Protein AF-A4BQC8-F1 (afdb_monomer_lite)

Radius of gyration: 14.77 Å; chains: 1; bounding box: 42×26×36 Å

Organism: NCBI:txid314278

Structure (mmCIF, N/CA/C/O backbone):
data_AF-A4BQC8-F1
#
_entry.id   AF-A4BQC8-F1
#
loop_
_atom_site.group_PDB
_atom_site.id
_atom_site.type_symbol
_atom_site.label_atom_id
_atom_site.label_alt_id
_atom_site.label_comp_id
_atom_site.label_asym_id
_atom_site.label_entity_id
_atom_site.label_seq_id
_atom_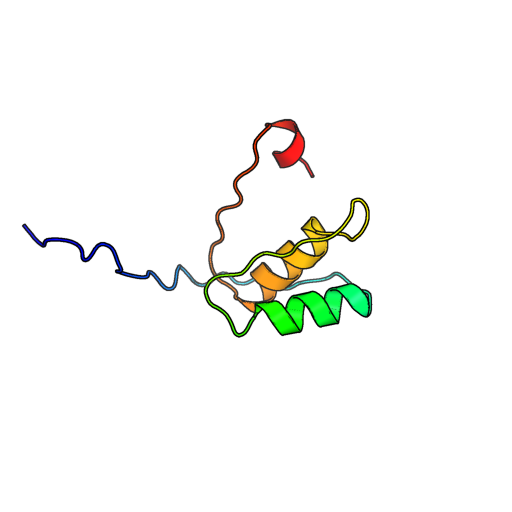site.pdbx_PDB_ins_code
_atom_site.Cartn_x
_atom_site.Cartn_y
_atom_site.Cartn_z
_atom_site.occupancy
_atom_site.B_iso_or_equiv
_atom_site.auth_seq_id
_atom_site.auth_comp_id
_atom_site.auth_asym_id
_atom_site.auth_atom_id
_atom_site.pdbx_PDB_model_num
ATOM 1 N N . MET A 1 1 ? 29.764 -11.843 -20.322 1.00 50.38 1 MET A N 1
ATOM 2 C CA . MET A 1 1 ? 29.423 -11.181 -19.051 1.00 50.38 1 MET A CA 1
ATOM 3 C C . MET A 1 1 ? 28.414 -10.124 -19.439 1.00 50.38 1 MET A C 1
ATOM 5 O O . MET A 1 1 ? 28.821 -9.152 -20.055 1.00 50.38 1 MET A O 1
ATOM 9 N N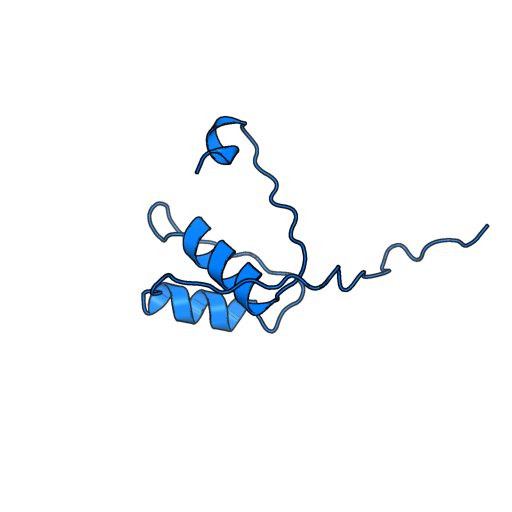 . GLU A 1 2 ? 27.121 -10.415 -19.295 1.00 57.97 2 GLU A N 1
ATOM 10 C CA . GLU A 1 2 ? 26.072 -9.440 -19.620 1.00 57.97 2 GLU A CA 1
ATOM 11 C C . GLU A 1 2 ? 26.131 -8.314 -18.592 1.00 57.97 2 GLU A C 1
ATOM 13 O O . GLU A 1 2 ? 26.079 -8.549 -17.385 1.00 57.97 2 GLU A O 1
ATOM 18 N N . GLU A 1 3 ? 26.334 -7.104 -19.092 1.00 62.31 3 GLU A N 1
ATOM 19 C CA . GLU A 1 3 ? 26.276 -5.868 -18.330 1.00 62.31 3 GLU A CA 1
ATOM 20 C C . GLU A 1 3 ? 24.790 -5.583 -18.084 1.00 62.31 3 GLU A C 1
ATOM 22 O O . GLU A 1 3 ? 24.058 -5.268 -19.019 1.00 62.31 3 GLU A O 1
ATOM 27 N N . GLN A 1 4 ? 24.318 -5.813 -16.854 1.00 60.25 4 GLN A N 1
ATOM 28 C CA . GLN A 1 4 ? 22.943 -5.486 -16.472 1.00 60.25 4 GLN A CA 1
ATOM 29 C C . GLN A 1 4 ? 22.762 -3.973 -16.566 1.00 60.25 4 GLN A C 1
ATOM 31 O O . GLN A 1 4 ? 23.521 -3.216 -15.953 1.00 60.25 4 GLN A O 1
ATOM 36 N N . ASP A 1 5 ? 21.768 -3.545 -17.343 1.00 72.00 5 ASP A N 1
ATOM 37 C CA . ASP A 1 5 ? 21.371 -2.145 -17.419 1.00 72.00 5 ASP A CA 1
ATOM 38 C C . ASP A 1 5 ? 20.969 -1.685 -16.003 1.00 72.00 5 ASP A C 1
ATOM 40 O O . ASP A 1 5 ? 20.082 -2.289 -15.395 1.00 72.00 5 ASP A O 1
ATOM 44 N N . PRO A 1 6 ? 21.585 -0.631 -15.436 1.00 70.31 6 PRO A N 1
ATOM 45 C CA . PRO A 1 6 ? 21.220 -0.108 -14.117 1.00 70.31 6 PRO A CA 1
ATOM 46 C C . PRO A 1 6 ? 19.757 0.364 -14.020 1.00 70.31 6 PRO A C 1
ATOM 48 O O . PRO A 1 6 ? 19.280 0.656 -12.920 1.00 70.31 6 PRO A O 1
ATOM 51 N N . HIS A 1 7 ? 19.041 0.448 -15.144 1.00 74.69 7 HIS A N 1
ATOM 52 C CA . HIS A 1 7 ? 17.621 0.771 -15.225 1.00 74.69 7 HIS A CA 1
ATOM 53 C C . HIS A 1 7 ? 16.723 -0.429 -15.546 1.00 74.69 7 HIS A C 1
ATOM 55 O O . HIS A 1 7 ? 15.519 -0.242 -15.734 1.00 74.69 7 HIS A O 1
ATOM 61 N N . GLU A 1 8 ? 17.264 -1.649 -15.570 1.00 80.75 8 GLU A N 1
ATOM 62 C CA . GLU A 1 8 ? 16.474 -2.860 -15.766 1.00 80.75 8 GLU A CA 1
ATOM 63 C C . GLU A 1 8 ? 15.422 -2.995 -14.655 1.00 80.75 8 GLU A C 1
ATOM 65 O O . GLU A 1 8 ? 15.709 -2.959 -13.453 1.00 80.75 8 GLU A O 1
ATOM 70 N N . ARG A 1 9 ? 14.160 -3.119 -15.068 1.00 80.81 9 ARG A N 1
ATOM 71 C CA . ARG A 1 9 ? 13.022 -3.294 -14.166 1.00 80.81 9 ARG A CA 1
ATOM 72 C C . ARG A 1 9 ? 12.577 -4.743 -14.219 1.00 80.81 9 ARG A C 1
ATOM 74 O O . ARG A 1 9 ? 12.473 -5.332 -15.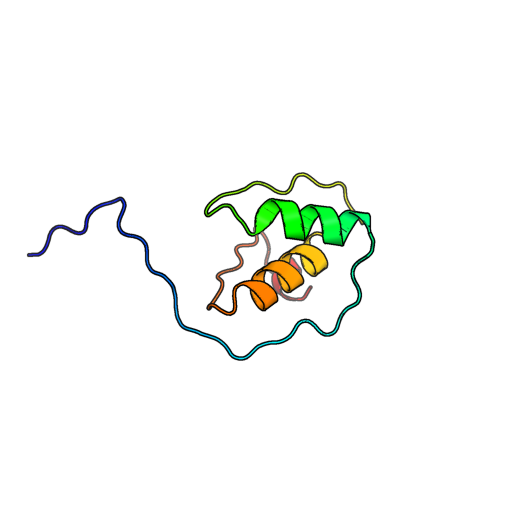288 1.00 80.81 9 ARG A O 1
ATOM 81 N N . VAL A 1 10 ? 12.263 -5.286 -13.050 1.00 84.69 10 VAL A N 1
ATOM 82 C CA . VAL A 1 10 ? 11.689 -6.623 -12.913 1.00 84.69 10 VAL A CA 1
ATOM 83 C C . VAL A 1 10 ? 10.220 -6.464 -12.546 1.00 84.69 10 VAL A C 1
ATOM 85 O O . VAL A 1 10 ? 9.914 -5.827 -11.538 1.00 84.69 10 VAL A O 1
ATOM 88 N N . ASP A 1 11 ? 9.322 -7.073 -13.320 1.00 87.12 11 ASP A N 1
ATOM 89 C CA . ASP A 1 11 ? 7.871 -7.031 -13.062 1.00 87.12 11 ASP A CA 1
ATOM 90 C C . ASP A 1 11 ? 7.472 -7.750 -11.761 1.00 87.12 11 ASP A C 1
ATOM 92 O O . ASP A 1 11 ? 6.361 -7.597 -11.257 1.00 87.12 11 ASP A O 1
ATOM 96 N N . GLY A 1 12 ? 8.395 -8.521 -11.184 1.00 91.50 12 GLY A N 1
ATOM 97 C CA . GLY A 1 12 ? 8.151 -9.349 -10.014 1.00 91.50 12 GLY A CA 1
ATOM 98 C C . GLY A 1 12 ? 7.467 -10.669 -10.368 1.00 91.50 12 GLY A C 1
ATOM 99 O O . GLY A 1 12 ? 7.263 -11.027 -11.526 1.00 91.50 12 GLY A O 1
ATOM 100 N N . LYS A 1 13 ? 7.158 -11.447 -9.336 1.00 96.19 13 LYS A N 1
ATOM 101 C CA . LYS A 1 13 ? 6.445 -12.720 -9.427 1.00 96.19 13 LYS A CA 1
ATOM 102 C C . LYS A 1 13 ? 4.989 -12.487 -9.033 1.00 96.19 13 LYS A C 1
ATOM 104 O O . LYS A 1 13 ? 4.772 -11.934 -7.949 1.00 96.19 13 LYS A O 1
ATOM 109 N N . PRO A 1 14 ? 4.017 -12.928 -9.849 1.00 97.19 14 PRO A N 1
ATOM 110 C CA . PRO A 1 14 ? 2.613 -12.873 -9.480 1.00 97.19 14 PRO A CA 1
ATOM 111 C C . PRO A 1 14 ? 2.357 -13.570 -8.142 1.00 97.19 14 PRO A C 1
ATOM 113 O O . PRO A 1 14 ? 2.927 -14.629 -7.866 1.00 97.19 14 PRO A O 1
ATOM 116 N N . VAL A 1 15 ? 1.492 -12.982 -7.322 1.00 97.06 15 VAL A N 1
ATOM 117 C CA . VAL A 1 15 ? 1.013 -13.567 -6.067 1.00 97.06 15 VAL A CA 1
ATOM 118 C C . VAL A 1 15 ? -0.509 -13.519 -6.029 1.00 97.06 15 VAL A C 1
ATOM 120 O O . VAL A 1 15 ? -1.116 -12.504 -6.370 1.00 97.06 15 VAL A O 1
ATOM 123 N N . ASP A 1 16 ? -1.121 -14.627 -5.618 1.00 97.12 16 ASP A N 1
ATOM 124 C CA . ASP A 1 16 ? -2.570 -14.728 -5.464 1.00 97.12 16 ASP A CA 1
ATOM 125 C C . ASP A 1 16 ? -2.977 -14.188 -4.091 1.00 97.12 16 ASP A C 1
ATOM 127 O O . ASP A 1 16 ? -2.847 -14.860 -3.067 1.00 97.12 16 ASP A O 1
ATOM 131 N N . VAL A 1 17 ? -3.356 -12.912 -4.063 1.00 96.38 17 VAL A N 1
ATOM 132 C CA . VAL A 1 17 ? -3.730 -12.186 -2.849 1.00 96.38 17 VAL A CA 1
ATOM 133 C C . VAL A 1 17 ? -4.903 -11.255 -3.127 1.00 96.38 17 VAL A C 1
ATOM 135 O O . VAL A 1 17 ? -5.011 -10.643 -4.195 1.00 96.38 17 VAL A O 1
ATOM 138 N N . GLU A 1 18 ? -5.748 -11.095 -2.115 1.00 97.06 18 GLU A N 1
ATOM 139 C CA . GLU A 1 18 ? -6.869 -10.164 -2.119 1.00 97.06 18 GLU A CA 1
ATOM 140 C C . GLU A 1 18 ? -6.833 -9.281 -0.873 1.00 97.06 18 GLU A C 1
ATOM 142 O O . GLU A 1 18 ? -6.427 -9.703 0.213 1.00 97.06 18 GLU A O 1
ATOM 147 N N . PHE A 1 19 ? -7.267 -8.031 -1.025 1.00 97.62 19 PHE A N 1
ATOM 148 C CA . PHE A 1 19 ? -7.437 -7.131 0.106 1.00 97.62 19 PHE A CA 1
ATOM 149 C C . PHE A 1 19 ? -8.833 -7.319 0.696 1.00 97.62 19 PHE A C 1
ATOM 151 O O . PHE A 1 19 ? -9.826 -6.984 0.059 1.00 97.62 19 PHE A O 1
ATOM 158 N N . VAL A 1 20 ? -8.900 -7.823 1.928 1.00 96.94 20 VAL A N 1
ATOM 159 C CA . VAL A 1 20 ? -10.164 -8.112 2.634 1.00 96.94 20 VAL A CA 1
ATOM 160 C C . VAL A 1 20 ? -10.641 -6.970 3.540 1.00 96.94 20 VAL A C 1
ATOM 162 O O . VAL A 1 20 ? -11.650 -7.096 4.229 1.00 96.94 20 VAL A O 1
ATOM 165 N N . GLY A 1 21 ? -9.908 -5.855 3.581 1.00 94.94 21 GLY A N 1
ATOM 166 C CA . GLY A 1 21 ? -10.280 -4.676 4.359 1.00 94.94 21 GLY A CA 1
ATOM 167 C C . GLY A 1 21 ? -11.229 -3.741 3.607 1.00 94.94 21 GLY A C 1
ATOM 168 O O . GLY A 1 21 ? -11.428 -3.848 2.400 1.00 94.94 21 GLY A O 1
ATOM 169 N N . THR A 1 22 ? -11.775 -2.757 4.318 1.00 97.69 22 THR A N 1
ATOM 170 C CA . THR A 1 22 ? -12.514 -1.639 3.715 1.00 97.69 22 THR A CA 1
ATOM 171 C C . THR A 1 22 ? -11.694 -0.366 3.862 1.00 97.69 22 THR A C 1
ATOM 173 O O . THR A 1 22 ? -11.312 -0.001 4.975 1.00 97.69 22 THR A O 1
ATOM 176 N N . LEU A 1 23 ? -11.409 0.300 2.744 1.00 98.31 23 LEU A N 1
ATOM 177 C CA . LEU A 1 23 ? -10.725 1.587 2.755 1.00 98.31 23 LEU A CA 1
ATOM 178 C C . LEU A 1 23 ? -11.713 2.710 3.068 1.00 98.31 23 LEU A C 1
ATOM 180 O O . LEU A 1 23 ? -12.849 2.717 2.592 1.00 98.31 23 LEU A O 1
ATOM 184 N N . ARG A 1 24 ? -11.266 3.682 3.862 1.00 98.31 24 ARG A N 1
ATOM 185 C CA . ARG A 1 24 ? -11.957 4.969 3.972 1.00 98.31 24 ARG A CA 1
ATOM 186 C C . ARG A 1 24 ? -11.791 5.772 2.670 1.00 98.31 24 ARG A C 1
ATOM 188 O O . ARG A 1 24 ? -10.842 5.513 1.927 1.00 98.31 24 ARG A O 1
ATOM 195 N N . PRO A 1 25 ? -12.640 6.783 2.407 1.00 98.38 25 PRO A N 1
ATOM 196 C CA . PRO A 1 25 ? -12.562 7.571 1.174 1.00 98.38 25 PRO A CA 1
ATOM 197 C C . PRO A 1 25 ? -11.186 8.205 0.914 1.00 98.38 25 PRO A C 1
ATOM 199 O O . PRO A 1 25 ? -10.675 8.124 -0.198 1.00 98.38 25 PRO A O 1
ATOM 202 N N . ASP A 1 26 ? -10.551 8.754 1.953 1.00 97.44 26 ASP A N 1
ATOM 203 C CA . ASP A 1 26 ? -9.214 9.362 1.887 1.00 97.44 26 ASP A CA 1
ATOM 204 C C . ASP A 1 26 ? -8.114 8.343 1.535 1.00 97.44 26 ASP A C 1
ATOM 206 O O . ASP A 1 26 ? -7.143 8.654 0.846 1.00 97.44 26 ASP A O 1
ATOM 210 N N . GLN A 1 27 ? -8.265 7.100 1.992 1.00 98.50 27 GLN A N 1
ATOM 211 C CA . GLN A 1 27 ? -7.343 6.014 1.674 1.00 98.50 27 GLN A CA 1
ATOM 212 C C . GLN A 1 27 ? -7.550 5.497 0.249 1.00 98.50 27 GLN A C 1
ATOM 214 O O . GLN A 1 27 ? -6.566 5.218 -0.430 1.00 98.50 27 GLN A O 1
ATOM 219 N N . GLU A 1 28 ? -8.799 5.372 -0.205 1.00 98.31 28 GLU A N 1
ATOM 220 C CA . GLU A 1 28 ? -9.129 4.948 -1.571 1.00 98.31 28 GLU A CA 1
ATOM 221 C C . GLU A 1 28 ? -8.557 5.929 -2.602 1.00 98.31 28 GLU A C 1
ATOM 223 O O . GLU A 1 28 ? -7.901 5.504 -3.552 1.00 98.31 28 GLU A O 1
ATOM 228 N N . GLU A 1 29 ? -8.713 7.235 -2.362 1.00 98.19 29 GLU A N 1
ATOM 229 C CA . GLU A 1 29 ? -8.121 8.291 -3.189 1.00 98.19 29 GLU A CA 1
ATOM 230 C C . GLU A 1 29 ? -6.593 8.163 -3.255 1.00 98.19 29 GLU A C 1
ATOM 232 O O . GLU A 1 29 ? -6.009 8.170 -4.341 1.00 98.19 29 GLU A O 1
ATOM 237 N N . ALA A 1 30 ? -5.939 7.951 -2.109 1.00 98.00 30 ALA A N 1
ATOM 238 C CA . ALA A 1 30 ? -4.494 7.756 -2.054 1.00 98.00 30 ALA A CA 1
ATOM 239 C C . ALA A 1 30 ? -4.032 6.507 -2.831 1.00 98.00 30 ALA A C 1
ATOM 241 O O . ALA A 1 30 ? -3.023 6.561 -3.534 1.00 98.00 30 ALA A O 1
ATOM 242 N N . VAL A 1 31 ? -4.756 5.384 -2.740 1.00 98.19 31 VAL A N 1
ATOM 243 C CA . VAL A 1 31 ? -4.433 4.174 -3.518 1.00 98.19 31 VAL A CA 1
ATOM 244 C C . VAL A 1 31 ? -4.619 4.426 -5.013 1.00 98.19 31 VAL A C 1
ATOM 246 O O . VAL A 1 31 ? -3.734 4.088 -5.800 1.00 98.19 31 VAL A O 1
ATOM 249 N N . ALA A 1 32 ? -5.740 5.032 -5.409 1.00 98.19 32 ALA A N 1
ATOM 250 C CA . ALA A 1 32 ? -6.039 5.339 -6.804 1.00 98.19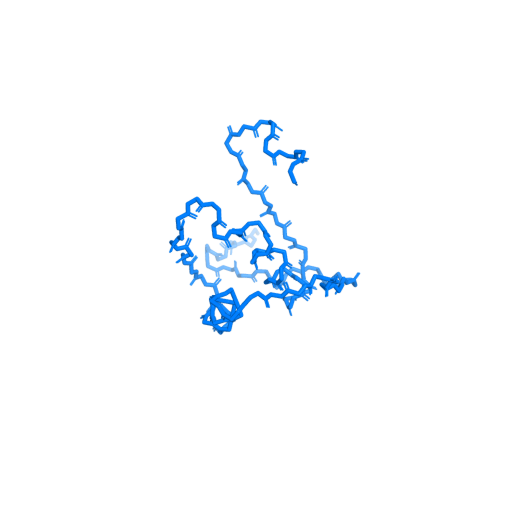 32 ALA A CA 1
ATOM 251 C C . ALA A 1 32 ? -4.990 6.273 -7.426 1.00 98.19 32 ALA A C 1
ATOM 253 O O . ALA A 1 32 ? -4.572 6.044 -8.558 1.00 98.19 32 ALA A O 1
ATOM 254 N N . ALA A 1 33 ? -4.504 7.262 -6.671 1.00 97.94 33 ALA A N 1
ATOM 255 C CA . ALA A 1 33 ? -3.436 8.153 -7.111 1.00 97.94 33 ALA A CA 1
ATOM 256 C C . ALA A 1 33 ? -2.074 7.445 -7.246 1.00 97.94 33 ALA A C 1
ATOM 258 O O . ALA A 1 33 ? -1.256 7.849 -8.065 1.00 97.94 33 ALA A O 1
ATOM 259 N N . MET A 1 34 ? -1.806 6.392 -6.464 1.00 97.75 34 MET A N 1
ATOM 260 C CA . MET A 1 34 ? -0.503 5.709 -6.460 1.00 97.75 34 MET A CA 1
ATOM 261 C C . MET A 1 34 ? -0.350 4.613 -7.515 1.00 97.75 34 MET A C 1
ATOM 263 O O . MET A 1 34 ? 0.767 4.335 -7.947 1.00 97.75 34 MET A O 1
ATOM 267 N N . LEU A 1 35 ? -1.439 3.956 -7.913 1.00 96.81 35 LEU A N 1
ATOM 268 C CA . LEU A 1 35 ? -1.386 2.819 -8.838 1.00 96.81 35 LEU A CA 1
ATOM 269 C C . LEU A 1 35 ? -0.847 3.125 -10.246 1.00 96.81 35 LEU A C 1
ATOM 271 O O . LEU A 1 35 ? -0.119 2.276 -10.759 1.00 96.81 35 LEU A O 1
ATOM 275 N N . PRO A 1 36 ? -1.145 4.279 -10.874 1.00 97.19 36 PRO A N 1
ATOM 276 C CA . PRO A 1 36 ? -0.667 4.580 -12.224 1.00 97.19 36 PRO A CA 1
ATOM 277 C C . PRO A 1 36 ? 0.842 4.825 -12.320 1.00 97.19 36 PRO A C 1
ATOM 279 O O . PRO A 1 36 ? 1.374 4.910 -13.424 1.00 97.19 36 PRO A O 1
ATOM 282 N N . HIS A 1 37 ? 1.529 4.994 -11.188 1.00 95.12 37 HIS A N 1
ATOM 283 C CA . HIS A 1 37 ? 2.934 5.380 -11.149 1.00 95.12 37 HIS A CA 1
ATOM 284 C C . HIS A 1 37 ? 3.815 4.235 -10.667 1.00 95.12 37 HIS A C 1
ATOM 286 O O . HIS A 1 37 ? 3.501 3.547 -9.699 1.00 95.12 37 HIS A O 1
ATOM 292 N N . ASP A 1 38 ? 4.969 4.071 -11.297 1.00 90.12 38 ASP A N 1
ATOM 293 C CA . ASP A 1 38 ? 5.970 3.086 -10.886 1.00 90.12 38 ASP A CA 1
ATOM 294 C C . ASP A 1 38 ? 6.637 3.423 -9.552 1.00 90.12 38 ASP A C 1
ATOM 296 O O . ASP A 1 38 ? 6.976 2.534 -8.773 1.00 90.12 38 ASP A O 1
ATOM 300 N N . VAL A 1 39 ? 6.838 4.717 -9.305 1.00 92.38 39 VAL A N 1
ATOM 301 C CA . VAL A 1 39 ? 7.511 5.254 -8.124 1.00 92.38 39 VAL A CA 1
ATOM 302 C C . VAL A 1 39 ? 6.651 6.373 -7.563 1.00 92.38 39 VAL A C 1
ATOM 304 O O . VAL A 1 39 ? 6.165 7.227 -8.302 1.00 92.38 39 VAL A O 1
ATOM 307 N N . GLY A 1 40 ? 6.472 6.382 -6.246 1.00 93.19 40 GLY A N 1
ATOM 308 C CA . GLY A 1 40 ? 5.658 7.383 -5.580 1.00 93.19 40 GLY A CA 1
ATOM 309 C C . GLY A 1 40 ? 5.927 7.456 -4.084 1.00 93.19 40 GLY A C 1
ATOM 310 O O . GLY A 1 40 ? 6.485 6.534 -3.491 1.00 93.19 40 GLY A O 1
ATOM 311 N N . MET A 1 41 ? 5.532 8.574 -3.478 1.00 95.31 41 MET A N 1
ATOM 312 C CA . MET A 1 41 ? 5.699 8.831 -2.051 1.00 95.31 41 MET A CA 1
ATOM 313 C C . MET A 1 41 ? 4.350 9.175 -1.427 1.00 95.31 41 MET A C 1
ATOM 315 O O . MET A 1 41 ? 3.795 10.245 -1.667 1.00 95.31 41 MET A O 1
ATOM 319 N N . LEU A 1 42 ? 3.850 8.283 -0.575 1.00 95.12 42 LEU A N 1
ATOM 320 C CA . LEU A 1 42 ? 2.667 8.544 0.235 1.00 95.12 42 LEU A CA 1
ATOM 321 C C . LEU A 1 42 ? 3.067 9.298 1.511 1.00 95.12 42 LEU A C 1
ATOM 323 O O . LEU A 1 42 ? 3.479 8.693 2.504 1.00 95.12 42 LEU A O 1
ATOM 327 N N . CYS A 1 43 ? 2.927 10.623 1.497 1.00 95.12 43 CYS A N 1
ATOM 328 C CA . CYS A 1 43 ? 3.082 11.442 2.696 1.00 95.12 43 CYS A CA 1
ATOM 329 C C . CYS A 1 43 ? 1.740 11.541 3.426 1.00 95.12 43 CYS A C 1
ATOM 331 O O . CYS A 1 43 ? 0.823 12.217 2.969 1.00 95.12 43 CYS A O 1
ATOM 333 N N . ALA A 1 44 ? 1.617 10.852 4.559 1.00 92.44 44 ALA A N 1
ATOM 334 C CA . ALA A 1 44 ? 0.390 10.842 5.345 1.00 92.44 44 ALA A CA 1
ATOM 335 C C . ALA A 1 44 ? 0.692 10.888 6.850 1.00 92.44 44 ALA A C 1
ATOM 337 O O . ALA A 1 44 ? 1.681 10.280 7.293 1.00 92.44 44 ALA A O 1
ATOM 338 N N . PRO A 1 45 ? -0.159 11.549 7.659 1.00 92.75 45 PRO A N 1
ATOM 339 C CA . PRO A 1 45 ? 0.043 11.656 9.100 1.00 92.75 45 PRO A CA 1
ATOM 340 C C . PRO A 1 45 ? 0.007 10.285 9.799 1.00 92.75 45 PRO A C 1
ATOM 342 O O . PRO A 1 45 ? -0.303 9.235 9.217 1.00 92.75 45 PRO A O 1
ATOM 345 N N . THR A 1 46 ? 0.383 10.261 11.077 1.00 90.38 46 THR A N 1
ATOM 346 C CA . THR A 1 46 ? 0.110 9.113 11.954 1.00 90.38 46 THR A CA 1
ATOM 347 C C . THR A 1 46 ? -1.397 8.835 11.995 1.00 90.38 46 THR A C 1
ATOM 349 O O . THR A 1 46 ? -2.206 9.711 11.710 1.00 90.38 46 THR A O 1
ATOM 352 N N . ALA A 1 47 ? -1.779 7.584 12.268 1.00 92.56 47 ALA A N 1
ATOM 353 C CA . ALA A 1 47 ? -3.173 7.116 12.261 1.00 92.56 47 ALA A CA 1
ATOM 354 C C . ALA A 1 47 ? -3.934 7.196 10.916 1.00 92.56 47 ALA A C 1
ATOM 356 O O . ALA A 1 47 ? -5.031 6.653 10.823 1.00 92.56 47 ALA A O 1
ATOM 357 N N . PHE A 1 48 ? -3.345 7.740 9.840 1.00 96.56 48 PHE A N 1
ATOM 358 C CA . PHE A 1 48 ? -3.952 7.680 8.502 1.00 96.56 48 PHE A CA 1
ATOM 359 C C . PHE A 1 48 ? -4.239 6.238 8.058 1.00 96.56 48 PHE A C 1
ATOM 361 O O . PHE A 1 48 ? -5.256 5.966 7.425 1.00 96.56 48 PHE A O 1
ATOM 368 N N . GLY A 1 49 ? -3.364 5.303 8.436 1.00 95.50 49 GLY A N 1
ATOM 369 C CA . GLY A 1 49 ? -3.443 3.902 8.024 1.00 95.50 49 GLY A CA 1
ATOM 370 C C . GLY A 1 49 ? -2.508 3.559 6.868 1.00 95.50 49 GLY A C 1
ATOM 371 O O . GLY A 1 49 ? -2.875 2.758 6.020 1.00 95.50 49 GLY A O 1
ATOM 372 N N . LYS A 1 50 ? -1.289 4.125 6.851 1.00 95.75 50 LYS A N 1
ATOM 373 C CA . LYS A 1 50 ? -0.261 3.847 5.827 1.00 95.75 50 LYS A CA 1
ATOM 374 C C . LYS A 1 50 ? -0.051 2.347 5.574 1.00 95.75 50 LYS A C 1
ATOM 376 O O . LYS A 1 50 ? 0.103 1.955 4.426 1.00 95.75 50 LYS A O 1
ATOM 381 N N . THR A 1 51 ? -0.106 1.517 6.617 1.00 94.94 51 THR A N 1
ATOM 382 C CA . THR A 1 51 ? -0.010 0.053 6.496 1.00 94.94 51 THR A CA 1
ATOM 383 C C . THR A 1 51 ? -1.185 -0.541 5.716 1.00 94.94 51 THR A C 1
ATOM 385 O O . THR A 1 51 ? -0.968 -1.291 4.772 1.00 94.94 51 THR A O 1
ATOM 388 N N . VAL A 1 52 ? -2.424 -0.160 6.044 1.00 96.88 52 VAL A N 1
ATOM 389 C CA . VAL A 1 52 ? -3.634 -0.611 5.330 1.00 96.88 52 VAL A CA 1
ATOM 390 C C . VAL A 1 52 ? -3.641 -0.128 3.878 1.00 96.88 52 VAL A C 1
ATOM 392 O O . VAL A 1 52 ? -3.922 -0.912 2.975 1.00 96.88 52 VAL A O 1
ATOM 395 N N . THR A 1 53 ? -3.270 1.132 3.636 1.00 97.62 53 THR A N 1
ATOM 396 C CA . THR A 1 53 ? -3.142 1.690 2.282 1.00 97.62 53 THR A CA 1
ATOM 397 C C . THR A 1 53 ? -2.071 0.945 1.482 1.00 97.62 53 THR A C 1
ATOM 399 O O . THR A 1 53 ? -2.307 0.572 0.336 1.00 97.62 53 THR A O 1
ATOM 402 N N . GLY A 1 54 ? -0.914 0.665 2.093 1.00 96.69 54 GLY A N 1
ATOM 403 C CA . GLY A 1 54 ? 0.157 -0.123 1.483 1.00 96.69 54 GLY A CA 1
ATOM 404 C C . GLY A 1 54 ? -0.282 -1.548 1.146 1.00 96.69 54 GLY A C 1
ATOM 405 O O . GLY A 1 54 ? -0.075 -1.995 0.022 1.00 96.69 54 GLY A O 1
ATOM 406 N N . ALA A 1 55 ? -0.961 -2.233 2.069 1.00 97.31 55 ALA A N 1
ATOM 407 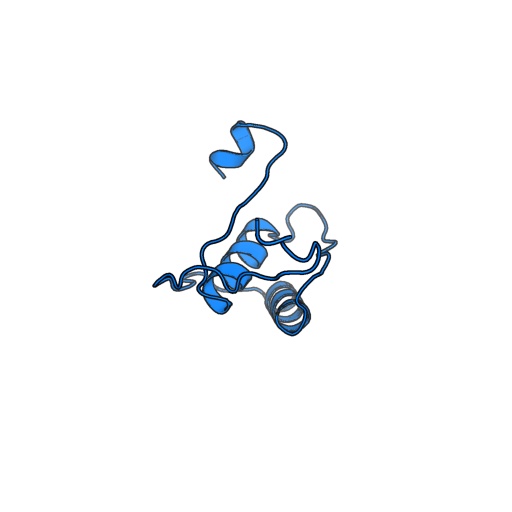C CA . ALA A 1 55 ? -1.505 -3.570 1.837 1.00 97.31 55 ALA A CA 1
ATOM 408 C C . ALA A 1 55 ? -2.506 -3.592 0.669 1.00 97.31 55 ALA A C 1
ATOM 410 O O . ALA A 1 55 ? -2.450 -4.490 -0.171 1.00 97.31 55 ALA A O 1
ATOM 411 N N . ALA A 1 56 ? -3.371 -2.579 0.559 1.00 98.19 56 ALA A N 1
ATOM 412 C CA . ALA A 1 56 ? -4.282 -2.447 -0.573 1.00 98.19 56 ALA A CA 1
ATOM 413 C C . ALA A 1 56 ? -3.540 -2.219 -1.902 1.00 98.19 56 ALA A C 1
ATOM 415 O O . ALA A 1 56 ? -3.909 -2.819 -2.910 1.00 98.19 56 ALA A O 1
ATOM 416 N N . ILE A 1 57 ? -2.473 -1.411 -1.922 1.00 97.81 57 ILE A N 1
ATOM 417 C CA . ILE A 1 57 ? -1.632 -1.227 -3.120 1.00 97.81 57 ILE A CA 1
ATOM 418 C C . ILE A 1 57 ? -0.983 -2.554 -3.531 1.00 97.81 57 ILE A C 1
ATOM 420 O O . ILE A 1 57 ? -1.039 -2.918 -4.705 1.00 97.81 57 ILE A O 1
ATOM 424 N N . ILE A 1 58 ? -0.410 -3.294 -2.578 1.00 97.44 58 ILE A N 1
ATOM 425 C CA . ILE A 1 58 ? 0.218 -4.601 -2.824 1.00 97.44 58 ILE A CA 1
ATOM 426 C C . ILE A 1 58 ? -0.800 -5.576 -3.420 1.00 97.44 58 ILE A C 1
ATOM 428 O O . ILE A 1 58 ? -0.536 -6.187 -4.454 1.00 97.44 58 ILE A O 1
ATOM 432 N N . ALA A 1 59 ? -1.990 -5.666 -2.824 1.00 97.88 59 ALA A N 1
ATOM 433 C CA . ALA A 1 59 ? -3.051 -6.543 -3.304 1.00 97.88 59 ALA A CA 1
ATOM 434 C C . ALA A 1 59 ? -3.589 -6.147 -4.687 1.00 97.88 59 ALA A C 1
ATOM 436 O O . ALA A 1 59 ? -3.988 -7.012 -5.457 1.00 97.88 59 ALA A O 1
ATOM 437 N N . ARG A 1 60 ? -3.585 -4.854 -5.037 1.00 97.19 60 ARG A N 1
ATOM 438 C CA . ARG A 1 60 ? -3.973 -4.393 -6.381 1.00 97.19 60 ARG A CA 1
ATOM 439 C C . ARG A 1 60 ? -2.887 -4.655 -7.424 1.00 97.19 60 ARG A C 1
ATOM 441 O O . ARG A 1 60 ? -3.227 -4.950 -8.566 1.00 97.19 60 ARG A O 1
ATOM 448 N N . ARG A 1 61 ? -1.605 -4.587 -7.044 1.00 95.81 61 ARG A N 1
ATOM 449 C CA . ARG A 1 61 ? -0.476 -4.906 -7.937 1.00 95.81 61 ARG A CA 1
ATOM 450 C C . ARG A 1 61 ? -0.248 -6.410 -8.112 1.00 95.81 61 ARG A C 1
ATOM 452 O O . ARG A 1 61 ? 0.226 -6.807 -9.166 1.00 95.81 61 ARG A O 1
ATOM 459 N N . ARG A 1 62 ? -0.596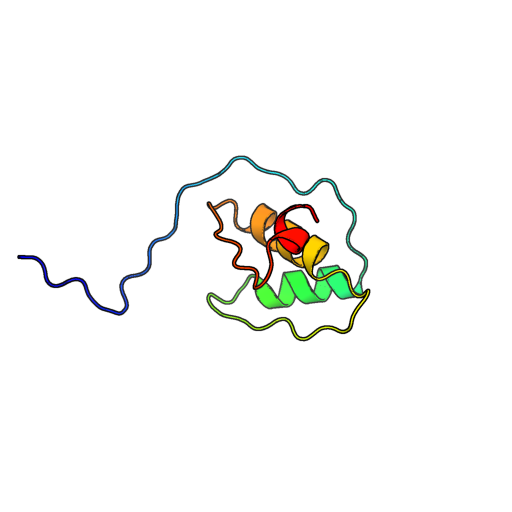 -7.237 -7.117 1.00 97.00 62 ARG A N 1
ATOM 460 C CA . ARG A 1 62 ? -0.494 -8.713 -7.147 1.00 97.00 62 ARG A CA 1
ATOM 461 C C . ARG A 1 62 ? 0.891 -9.250 -7.512 1.00 97.00 62 ARG A C 1
ATOM 463 O O . ARG A 1 62 ? 1.013 -10.274 -8.177 1.00 97.00 62 ARG A O 1
ATOM 470 N N . VAL A 1 63 ? 1.941 -8.583 -7.041 1.00 96.62 63 VAL A N 1
ATOM 471 C CA . VAL A 1 63 ? 3.333 -9.026 -7.208 1.00 96.62 63 VAL A CA 1
ATOM 472 C C . VAL A 1 63 ? 4.055 -9.072 -5.867 1.00 96.62 63 VAL A C 1
ATOM 474 O O . VAL A 1 63 ? 3.697 -8.358 -4.923 1.00 96.62 63 VAL A O 1
ATOM 477 N N . ASN A 1 64 ? 5.069 -9.931 -5.759 1.00 96.12 64 ASN A N 1
ATOM 478 C CA . ASN A 1 64 ? 5.872 -10.040 -4.546 1.00 96.12 64 ASN A CA 1
ATOM 479 C C . ASN A 1 64 ? 6.455 -8.672 -4.156 1.00 96.12 64 ASN A C 1
ATOM 481 O O . ASN A 1 64 ? 7.101 -7.999 -4.954 1.00 96.12 64 ASN A O 1
ATOM 485 N N . THR A 1 65 ? 6.234 -8.265 -2.908 1.00 94.94 65 THR A N 1
ATOM 486 C CA . THR A 1 65 ? 6.637 -6.942 -2.421 1.00 94.94 65 THR A CA 1
ATOM 487 C C . THR A 1 65 ? 7.626 -7.078 -1.272 1.00 94.94 65 THR A C 1
ATOM 489 O O . THR A 1 65 ? 7.397 -7.839 -0.333 1.00 94.94 65 THR A O 1
ATOM 492 N N . LEU A 1 66 ? 8.719 -6.317 -1.333 1.00 94.44 66 LEU A N 1
ATOM 493 C CA . LEU A 1 66 ? 9.660 -6.152 -0.231 1.00 94.44 66 LEU A CA 1
ATOM 494 C C . LEU A 1 66 ? 9.241 -4.948 0.616 1.00 94.44 66 LEU A C 1
ATOM 496 O O . LEU A 1 66 ? 9.201 -3.823 0.122 1.00 94.44 66 LEU A O 1
ATOM 500 N N . ILE A 1 67 ? 8.966 -5.178 1.897 1.00 93.06 67 ILE A N 1
ATOM 501 C CA . ILE A 1 67 ? 8.703 -4.113 2.867 1.00 93.06 67 ILE A CA 1
ATOM 502 C C . ILE A 1 67 ? 9.969 -3.914 3.700 1.00 93.06 67 ILE A C 1
ATOM 504 O O . ILE A 1 67 ? 10.426 -4.834 4.376 1.00 93.06 67 ILE A O 1
ATOM 508 N N . LEU A 1 68 ? 10.534 -2.708 3.652 1.00 92.31 68 LEU A N 1
ATOM 509 C CA . LEU A 1 68 ? 11.708 -2.331 4.436 1.00 92.31 68 LEU A CA 1
ATOM 510 C C . LEU A 1 68 ? 11.280 -1.470 5.621 1.00 92.31 68 LEU A C 1
ATOM 512 O O . LEU A 1 68 ? 10.634 -0.437 5.454 1.00 92.31 68 LEU A O 1
ATOM 516 N N . VAL A 1 69 ? 11.666 -1.886 6.824 1.00 90.19 69 VAL A N 1
ATOM 517 C CA . VAL A 1 69 ? 11.385 -1.165 8.069 1.00 90.19 69 VAL A CA 1
ATOM 518 C C . VAL A 1 69 ? 12.674 -0.935 8.845 1.00 90.19 69 VAL A C 1
ATOM 520 O O . VAL A 1 69 ? 13.603 -1.734 8.792 1.00 90.19 69 VAL A O 1
ATOM 523 N N . HIS A 1 70 ? 12.734 0.167 9.588 1.00 85.94 70 HIS A N 1
ATOM 524 C CA . HIS A 1 70 ? 13.943 0.560 10.315 1.00 85.94 70 HIS A CA 1
ATOM 525 C C . HIS A 1 70 ? 14.130 -0.187 11.652 1.00 85.94 70 HIS A C 1
ATOM 527 O O . HIS A 1 70 ? 15.195 -0.102 12.258 1.00 85.94 70 HIS A O 1
ATOM 533 N N . ARG A 1 71 ? 13.104 -0.898 12.148 1.00 84.69 71 ARG A N 1
ATOM 534 C CA . ARG A 1 71 ? 13.126 -1.592 13.448 1.00 84.69 71 ARG A CA 1
ATOM 535 C C . ARG A 1 71 ? 12.336 -2.894 13.402 1.00 84.69 71 ARG A C 1
ATOM 537 O O . ARG A 1 71 ? 11.306 -2.961 12.734 1.00 84.69 71 ARG A O 1
ATOM 544 N N . ALA A 1 72 ? 12.793 -3.900 14.144 1.00 75.88 72 ALA A N 1
ATOM 545 C CA . ALA A 1 72 ? 12.202 -5.236 14.131 1.00 75.88 72 ALA A CA 1
ATOM 546 C C . ALA A 1 72 ? 10.765 -5.270 14.679 1.00 75.88 72 ALA A C 1
ATOM 548 O O . ALA A 1 72 ? 9.964 -6.089 14.239 1.00 75.88 72 ALA A O 1
ATOM 549 N N . GLU A 1 73 ? 10.399 -4.374 15.597 1.00 79.62 73 GLU A N 1
ATOM 550 C CA . GLU A 1 73 ? 9.045 -4.304 16.160 1.00 79.62 73 GLU A CA 1
ATOM 551 C C . GLU A 1 73 ? 7.987 -3.966 15.100 1.00 79.62 73 GLU A C 1
ATOM 553 O O . GLU A 1 73 ? 6.846 -4.408 15.216 1.00 79.62 73 GLU A O 1
ATOM 558 N N . LEU A 1 74 ? 8.369 -3.242 14.042 1.00 74.50 74 LEU A N 1
ATOM 559 C CA . LEU A 1 74 ? 7.485 -2.900 12.925 1.00 74.50 74 LEU A CA 1
ATOM 560 C C . LEU A 1 74 ? 7.180 -4.106 12.022 1.00 74.50 74 LEU A C 1
ATOM 562 O O . LEU A 1 74 ? 6.221 -4.052 11.264 1.00 74.50 74 LEU A O 1
ATOM 566 N N . LEU A 1 75 ? 7.952 -5.197 12.114 1.00 68.75 75 LEU A N 1
ATOM 567 C CA . LEU A 1 75 ? 7.680 -6.436 11.371 1.00 68.75 75 LEU A CA 1
ATOM 568 C C . LEU A 1 75 ? 6.468 -7.202 11.913 1.00 68.75 75 LEU A C 1
ATOM 570 O O . LEU A 1 75 ? 5.967 -8.093 11.238 1.00 68.75 75 LEU A O 1
ATOM 574 N N . ARG A 1 76 ? 6.035 -6.910 13.146 1.00 74.06 76 ARG A N 1
ATOM 575 C CA . ARG A 1 76 ? 4.883 -7.571 13.781 1.00 74.06 76 ARG A CA 1
ATOM 576 C C . ARG A 1 76 ? 3.568 -6.808 13.590 1.00 74.06 76 ARG A C 1
ATOM 578 O O . ARG A 1 76 ? 2.560 -7.240 14.143 1.00 74.06 76 ARG A O 1
ATOM 585 N N . GLN A 1 77 ? 3.611 -5.655 12.922 1.00 63.12 77 GLN A N 1
ATOM 586 C CA . GLN A 1 77 ? 2.444 -4.807 12.664 1.00 63.12 77 GLN A CA 1
ATOM 587 C C . GLN A 1 77 ? 1.668 -5.244 11.426 1.00 63.12 77 GLN A C 1
ATOM 589 O O . GLN A 1 77 ? 2.270 -5.896 10.548 1.00 63.12 77 GLN A O 1
#

Foldseek 3Di:
DDDDDPPDDDLADAAPDAQPDDDDPVLVVVLVVPQVDPDDDDDDDPPNCPVSSVVRNCRVSRHDDDDDDPDPVVVVD

Secondary structure (DSSP, 8-state):
-----TT------B------S---HHHHHHHHHHTT-SS------TTS-HHHHHHHHHHHHTB--PPP-SSGGGGG-

pLDDT: mean 90.31, std 11.27, range [50.38, 98.5]

InterPro domains:
  IPR006935 Helicase/UvrB, N-terminal [PF04851] (22-77)
  IPR027417 P-loop containing nucleoside triphosphate hydrolase [G3DSA:3.40.50.300] (15-77)
  IPR027417 P-loop containing nucleoside triphosphate hydrolase [SSF52540] (20-77)

Sequence (77 aa):
MEEQDPHERVDGKPVDVEFVGTLRPDQEEAVAAMLPHDVGMLCAPTAFGKTVTGAAIIARRRVNTLILVHRAELLRQ